Protein AF-A0A7C5FN44-F1 (afdb_monomer_lite)

Foldseek 3Di:
DAFPDKDKDQDDDDPVCVPVNVVVVVVCVVVVHDDGRIDIDTDDDDD

pLDDT: mean 80.59, std 10.38, range [64.0, 97.0]

Sequence (47 aa):
YLLKSIIVKNFEETRGKRNQKELWRYRALVGGFYIFKHEYIMLFKKK

Secondary structure (DSSP, 8-state):
-EEEEEEEEE----GGGTT-HHHHHHHHHHHT-----EEEEEEEE--

Structure (mmCIF, N/CA/C/O backbone):
data_AF-A0A7C5FN44-F1
#
_entry.id   AF-A0A7C5FN44-F1
#
loop_
_atom_site.group_PDB
_atom_site.id
_atom_site.type_symbol
_atom_site.label_atom_id
_atom_site.label_alt_id
_atom_site.label_comp_id
_atom_site.label_asym_id
_atom_site.label_entity_id
_atom_site.label_seq_id
_atom_site.pdbx_PDB_ins_code
_atom_site.Cartn_x
_atom_site.Cartn_y
_atom_site.Cartn_z
_atom_site.occupancy
_atom_site.B_iso_or_equiv
_atom_site.auth_seq_id
_atom_site.auth_comp_id
_atom_site.auth_asym_id
_atom_site.auth_atom_id
_atom_site.pdbx_PDB_model_num
ATOM 1 N N . TYR 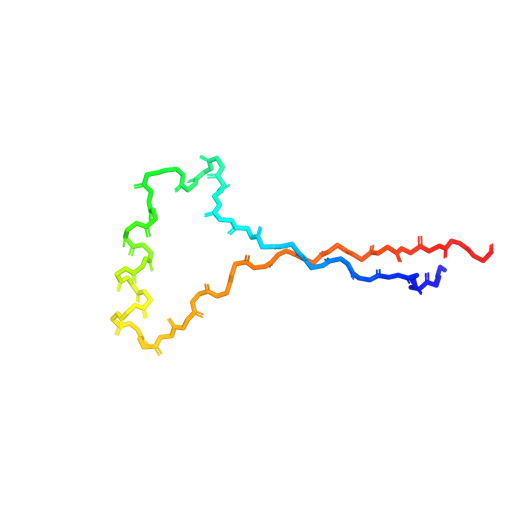A 1 1 ? -16.734 -3.092 16.624 1.00 84.69 1 TYR A N 1
ATOM 2 C CA . TYR A 1 1 ? -16.274 -1.870 15.939 1.00 84.69 1 TYR A CA 1
ATOM 3 C C . TYR A 1 1 ? -16.865 -1.844 14.533 1.00 84.69 1 TYR A C 1
ATOM 5 O O . TYR A 1 1 ? -16.973 -2.907 13.940 1.00 84.69 1 TYR A O 1
ATOM 13 N N . LEU A 1 2 ? -17.300 -0.686 14.030 1.00 94.19 2 LEU A N 1
ATOM 14 C CA . LEU A 1 2 ? -17.834 -0.484 12.674 1.00 94.19 2 LEU A CA 1
ATOM 15 C C . LEU A 1 2 ? -16.819 0.304 11.846 1.00 94.19 2 LEU A C 1
ATOM 17 O O . LEU A 1 2 ? -16.256 1.282 12.347 1.00 94.19 2 LEU A O 1
ATOM 21 N N . LEU A 1 3 ? -16.601 -0.108 10.595 1.00 95.75 3 LEU A N 1
ATOM 22 C CA . LEU A 1 3 ? -15.787 0.660 9.656 1.00 95.75 3 LEU A CA 1
ATOM 23 C C . LEU A 1 3 ? -16.441 2.032 9.460 1.00 95.75 3 LEU A C 1
ATOM 25 O O . LEU A 1 3 ? -17.618 2.126 9.115 1.00 95.75 3 LEU A O 1
ATOM 29 N N . LYS A 1 4 ? -15.686 3.091 9.738 1.00 95.69 4 LYS A N 1
ATOM 30 C CA . LYS A 1 4 ? -16.136 4.476 9.589 1.00 95.69 4 LYS A CA 1
ATOM 31 C C . LYS A 1 4 ? -15.697 5.040 8.242 1.00 95.69 4 LYS A C 1
ATOM 33 O O . LYS A 1 4 ? -16.493 5.691 7.577 1.00 95.69 4 LYS A O 1
ATOM 38 N N . SER A 1 5 ? -14.443 4.806 7.862 1.00 94.75 5 SER A N 1
ATOM 39 C CA . SER A 1 5 ? -13.873 5.273 6.598 1.00 94.75 5 SER A CA 1
ATOM 40 C C . SER A 1 5 ? -12.557 4.562 6.282 1.00 94.75 5 SER A C 1
ATOM 42 O O . SER A 1 5 ? -11.917 3.980 7.161 1.00 94.75 5 SER A O 1
ATOM 44 N N . ILE A 1 6 ? -12.155 4.633 5.013 1.00 95.44 6 ILE A N 1
ATOM 45 C CA . ILE A 1 6 ? -10.842 4.205 4.530 1.00 95.44 6 ILE A CA 1
ATOM 46 C C . ILE A 1 6 ? -10.155 5.436 3.948 1.00 95.44 6 ILE A C 1
ATOM 48 O O . ILE A 1 6 ? -10.720 6.112 3.089 1.00 95.44 6 ILE A O 1
ATOM 52 N N . ILE A 1 7 ? -8.951 5.732 4.425 1.00 93.31 7 ILE A N 1
ATOM 53 C CA . ILE A 1 7 ? -8.111 6.800 3.886 1.00 93.31 7 ILE A CA 1
ATOM 54 C C . ILE A 1 7 ? -7.076 6.155 2.969 1.00 93.31 7 ILE A C 1
ATOM 56 O O . ILE A 1 7 ? -6.348 5.258 3.395 1.00 93.31 7 ILE A O 1
ATOM 60 N N . VAL A 1 8 ? -7.015 6.628 1.723 1.00 89.88 8 VAL A N 1
ATOM 61 C CA . VAL A 1 8 ? -6.018 6.211 0.730 1.00 89.88 8 VAL A CA 1
ATOM 62 C C . VAL A 1 8 ? -4.962 7.304 0.623 1.00 89.88 8 VAL A C 1
ATOM 64 O O . VAL A 1 8 ? -5.281 8.442 0.277 1.00 89.88 8 VAL A O 1
ATOM 67 N N . LYS A 1 9 ? -3.705 6.978 0.930 1.00 85.50 9 LYS A N 1
ATOM 68 C CA . LYS A 1 9 ? -2.590 7.932 0.884 1.00 85.50 9 LYS A CA 1
ATOM 69 C C . LYS A 1 9 ? -1.604 7.557 -0.214 1.00 85.50 9 LYS A C 1
ATOM 71 O O . LYS A 1 9 ? -1.050 6.461 -0.195 1.00 85.50 9 LYS A O 1
ATOM 76 N N . ASN A 1 10 ?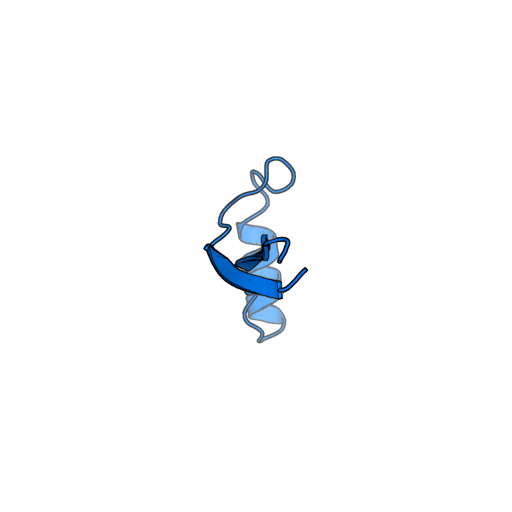 -1.332 8.491 -1.126 1.00 80.88 10 ASN A N 1
ATOM 77 C CA . ASN A 1 10 ? -0.239 8.360 -2.091 1.00 80.88 10 ASN A CA 1
ATOM 78 C C . ASN A 1 10 ? 1.093 8.478 -1.357 1.00 80.88 10 ASN A C 1
ATOM 80 O O . ASN A 1 10 ? 1.347 9.454 -0.649 1.00 80.88 10 ASN A O 1
ATOM 84 N N . PHE A 1 11 ? 1.934 7.470 -1.517 1.00 73.25 11 PHE A N 1
ATOM 85 C CA . PHE A 1 11 ? 3.192 7.358 -0.817 1.00 73.25 11 PHE A CA 1
ATOM 86 C C . PHE A 1 11 ? 4.356 7.469 -1.803 1.00 73.25 11 PHE A C 1
ATOM 88 O O . PHE A 1 11 ? 4.705 6.523 -2.507 1.00 73.25 11 PHE A O 1
ATOM 95 N N . GLU A 1 12 ? 4.980 8.641 -1.877 1.00 67.25 12 GLU A N 1
ATOM 96 C CA . GLU A 1 12 ? 6.064 8.858 -2.838 1.00 67.25 12 GLU A CA 1
ATOM 97 C C . GLU A 1 12 ? 7.425 8.351 -2.341 1.00 67.25 12 GLU A C 1
ATOM 99 O O . GLU A 1 12 ? 8.235 7.876 -3.149 1.00 67.25 12 GLU A O 1
ATOM 104 N N . GLU A 1 13 ? 7.693 8.425 -1.029 1.00 65.31 13 GLU A N 1
ATOM 105 C CA . GLU A 1 13 ? 9.056 8.305 -0.503 1.00 65.31 13 GLU A CA 1
ATOM 106 C C . GLU A 1 13 ? 9.124 7.830 0.962 1.00 65.31 13 GLU A C 1
ATOM 108 O O . GLU A 1 13 ? 8.660 8.508 1.875 1.00 65.31 13 GLU A O 1
ATOM 113 N N . THR A 1 14 ? 9.729 6.658 1.210 1.00 67.94 14 THR A N 1
ATOM 114 C CA . THR A 1 14 ? 10.025 6.161 2.569 1.00 67.94 14 THR A CA 1
ATOM 115 C C . THR A 1 14 ? 11.453 6.545 2.915 1.00 67.94 14 THR A C 1
ATOM 117 O O . THR A 1 14 ? 12.328 6.532 2.049 1.00 67.94 14 THR A O 1
ATOM 120 N N . ARG A 1 15 ? 11.735 6.786 4.204 1.00 67.94 15 ARG A N 1
ATOM 121 C CA . ARG A 1 15 ? 13.115 6.961 4.697 1.00 67.94 15 ARG A CA 1
ATOM 122 C C . ARG A 1 15 ? 14.059 5.847 4.217 1.00 67.94 15 ARG A C 1
ATOM 124 O O . ARG A 1 15 ? 15.183 6.152 3.848 1.00 67.94 15 ARG A O 1
ATOM 131 N N . GLY A 1 16 ? 13.585 4.599 4.140 1.00 65.69 16 GLY A N 1
ATOM 132 C CA . GLY A 1 16 ? 14.367 3.451 3.655 1.00 65.69 16 GLY A CA 1
ATOM 133 C C . GLY A 1 16 ? 14.520 3.329 2.130 1.00 65.69 16 GLY A C 1
ATOM 134 O O . GLY A 1 16 ? 15.321 2.521 1.678 1.00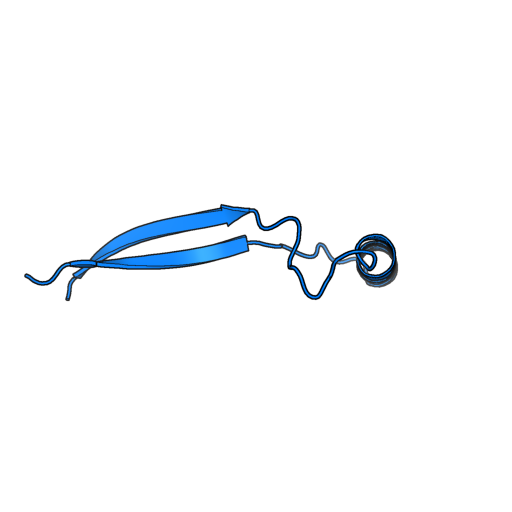 65.69 16 GLY A O 1
ATOM 135 N N . LYS A 1 17 ? 13.778 4.105 1.326 1.00 64.00 17 LYS A N 1
ATOM 136 C CA . LYS A 1 17 ? 13.881 4.114 -0.150 1.00 64.00 17 LYS A CA 1
ATOM 137 C C . LYS A 1 17 ? 14.406 5.439 -0.713 1.00 64.00 17 LYS A C 1
ATOM 139 O O . LYS A 1 17 ? 14.353 5.642 -1.929 1.00 64.00 17 LYS A O 1
ATOM 144 N N . ARG A 1 18 ? 14.923 6.334 0.140 1.00 65.81 18 ARG A N 1
ATOM 145 C CA . ARG A 1 18 ? 15.641 7.536 -0.314 1.00 65.81 18 ARG A CA 1
ATOM 146 C C . ARG A 1 18 ? 16.773 7.108 -1.254 1.00 65.81 18 ARG A C 1
ATOM 148 O O . ARG A 1 18 ? 17.463 6.132 -0.980 1.00 65.81 18 ARG A O 1
ATOM 155 N N . ASN A 1 19 ? 16.898 7.791 -2.389 1.00 69.44 19 ASN A N 1
ATOM 156 C CA . ASN A 1 19 ? 17.868 7.522 -3.463 1.00 69.44 19 ASN A CA 1
ATOM 157 C C . ASN A 1 19 ? 17.703 6.207 -4.256 1.00 69.44 19 ASN A C 1
ATOM 159 O O . ASN A 1 19 ? 18.503 5.950 -5.146 1.00 69.44 19 ASN A O 1
ATOM 163 N N . GLN A 1 20 ? 16.661 5.394 -4.024 1.00 69.38 20 GLN A N 1
ATOM 164 C CA . GLN A 1 20 ? 16.397 4.183 -4.830 1.00 69.38 20 GLN A CA 1
ATOM 165 C C . GLN A 1 20 ? 15.196 4.317 -5.784 1.00 69.38 20 GLN A C 1
ATOM 167 O O . GLN A 1 20 ? 14.788 3.339 -6.409 1.00 69.38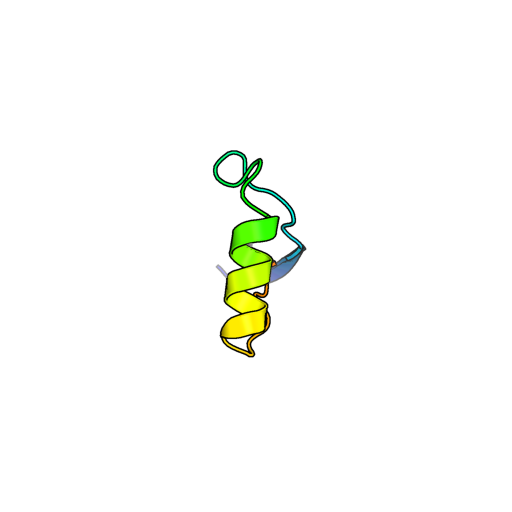 20 GLN A O 1
ATOM 172 N N . LYS A 1 21 ? 14.605 5.510 -5.934 1.00 71.12 21 LYS A N 1
ATOM 173 C CA . LYS A 1 21 ? 13.418 5.710 -6.791 1.00 71.12 21 LYS A CA 1
ATOM 174 C C . LYS A 1 21 ? 13.643 5.260 -8.239 1.00 71.12 21 LYS A C 1
ATOM 176 O O . LYS A 1 21 ? 12.758 4.623 -8.811 1.00 71.12 21 LYS A O 1
ATOM 181 N N . GLU A 1 22 ? 14.809 5.557 -8.805 1.00 74.62 22 GLU A N 1
ATOM 182 C CA . GLU A 1 22 ? 15.118 5.264 -10.209 1.00 74.62 22 GLU A CA 1
ATOM 183 C C . GLU A 1 22 ? 15.271 3.766 -10.481 1.00 74.62 22 GLU A C 1
ATOM 185 O O . GLU A 1 22 ? 14.703 3.259 -11.446 1.00 74.62 22 GLU A O 1
ATOM 190 N N . LEU A 1 23 ? 15.920 3.023 -9.580 1.00 75.56 23 LEU A N 1
ATOM 191 C CA . LEU A 1 23 ? 16.095 1.574 -9.717 1.00 75.56 23 LEU A CA 1
ATOM 192 C C . LEU A 1 23 ? 14.747 0.834 -9.724 1.00 75.56 23 LEU A C 1
ATOM 194 O O . LEU A 1 23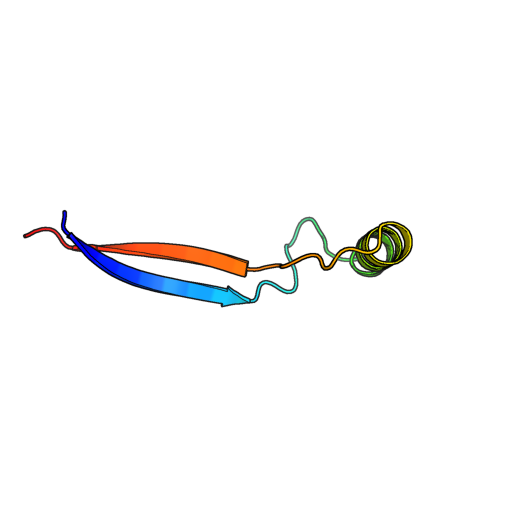 ? 14.524 -0.087 -10.507 1.00 75.56 23 LEU A O 1
ATOM 198 N N . TRP A 1 24 ? 13.821 1.253 -8.860 1.00 73.00 24 TRP A N 1
ATOM 199 C CA . TRP A 1 24 ? 12.484 0.661 -8.788 1.00 73.00 24 TRP A CA 1
ATOM 200 C C . TRP A 1 24 ? 11.614 1.056 -9.984 1.00 73.00 24 TRP A C 1
ATOM 202 O O . TRP A 1 24 ? 10.830 0.233 -10.451 1.00 73.00 24 TRP A O 1
ATOM 212 N N . ARG A 1 25 ? 11.778 2.275 -10.516 1.00 75.88 25 ARG A N 1
ATOM 213 C CA . ARG A 1 25 ? 11.135 2.695 -11.768 1.00 75.88 25 ARG A CA 1
ATOM 214 C C . ARG A 1 25 ? 11.638 1.871 -12.953 1.00 75.88 25 ARG A C 1
ATOM 216 O O . ARG A 1 25 ? 10.822 1.395 -13.732 1.00 75.88 25 ARG A O 1
ATOM 223 N N . TYR A 1 26 ? 12.947 1.652 -13.052 1.00 81.06 26 TYR A N 1
ATOM 224 C CA . TYR A 1 26 ? 13.543 0.806 -14.087 1.00 81.06 26 TYR A CA 1
ATOM 225 C C . TYR A 1 26 ? 13.018 -0.635 -14.012 1.00 81.06 26 TYR A C 1
ATOM 227 O O . TYR A 1 26 ? 12.552 -1.171 -15.014 1.00 81.06 26 TYR A O 1
ATOM 235 N N . ARG A 1 27 ? 12.984 -1.236 -12.814 1.00 78.69 27 ARG A N 1
ATOM 236 C CA . ARG A 1 27 ? 12.430 -2.588 -12.610 1.00 78.69 27 ARG A CA 1
ATOM 237 C C . ARG A 1 27 ? 10.949 -2.694 -12.985 1.00 78.69 27 ARG A C 1
ATOM 239 O O . ARG A 1 27 ? 10.552 -3.693 -13.571 1.00 78.69 27 ARG A O 1
ATOM 246 N N . ALA A 1 28 ? 10.151 -1.675 -12.671 1.00 80.88 28 ALA A N 1
ATOM 247 C CA . ALA A 1 28 ? 8.737 -1.620 -13.043 1.00 80.88 28 ALA A CA 1
ATOM 248 C C . ALA A 1 28 ? 8.542 -1.562 -14.567 1.00 80.88 28 ALA A C 1
ATOM 250 O O . ALA A 1 28 ? 7.716 -2.287 -15.115 1.00 80.88 28 ALA A O 1
ATOM 251 N N . LEU A 1 29 ? 9.341 -0.733 -15.249 1.00 77.19 29 LEU A N 1
ATOM 252 C CA . LEU A 1 29 ? 9.296 -0.577 -16.704 1.00 77.19 29 LEU A CA 1
ATOM 253 C C . LEU A 1 29 ? 9.724 -1.854 -17.432 1.00 77.19 29 LEU A C 1
ATOM 255 O O . LEU A 1 29 ? 9.025 -2.288 -18.340 1.00 77.19 29 LEU A O 1
ATOM 259 N N . VAL A 1 30 ? 10.825 -2.484 -17.007 1.00 84.31 30 VAL A N 1
ATOM 260 C CA . VAL A 1 30 ? 11.289 -3.761 -17.582 1.00 84.31 30 VAL A CA 1
ATOM 261 C C . VAL A 1 30 ? 10.278 -4.884 -17.336 1.00 84.31 30 VAL A C 1
ATOM 263 O O . VAL A 1 30 ? 10.073 -5.727 -18.201 1.00 84.31 30 VAL A O 1
ATOM 266 N N . GLY A 1 31 ? 9.621 -4.890 -16.175 1.00 79.50 31 GLY A N 1
ATOM 267 C CA . GLY A 1 31 ? 8.599 -5.880 -15.840 1.00 79.50 31 GLY A CA 1
ATOM 268 C C . GLY A 1 31 ? 7.221 -5.632 -16.465 1.00 79.50 31 GLY A C 1
ATOM 269 O O . GLY A 1 31 ? 6.355 -6.492 -16.339 1.00 79.50 31 GLY A O 1
ATOM 270 N N . GLY A 1 32 ? 6.989 -4.483 -17.110 1.00 84.75 32 GLY A N 1
ATOM 271 C CA . GLY A 1 32 ? 5.703 -4.145 -17.732 1.00 84.75 32 GLY A CA 1
ATOM 272 C C . GLY A 1 32 ? 4.555 -3.887 -16.746 1.00 84.75 32 GLY A C 1
ATOM 273 O O . GLY A 1 32 ? 3.392 -3.979 -17.133 1.00 84.75 32 GLY A O 1
ATOM 274 N N . PHE A 1 33 ? 4.845 -3.571 -15.479 1.00 76.81 33 PHE A N 1
ATOM 275 C CA . PHE A 1 33 ? 3.824 -3.353 -14.448 1.00 76.81 33 PHE A CA 1
ATOM 276 C C . PHE A 1 33 ? 3.963 -1.997 -13.755 1.00 76.81 33 PHE A C 1
ATOM 278 O O . PHE A 1 33 ? 5.053 -1.450 -13.589 1.00 76.81 33 PHE A O 1
ATOM 285 N N . TYR A 1 34 ? 2.837 -1.455 -13.295 1.00 71.38 34 TYR A N 1
ATOM 286 C CA . TYR A 1 34 ? 2.812 -0.215 -12.528 1.00 71.38 34 TYR A CA 1
ATOM 287 C C . TYR A 1 34 ? 2.931 -0.507 -11.028 1.00 71.38 34 TYR A C 1
ATOM 289 O O . TYR A 1 34 ? 2.128 -1.244 -10.457 1.00 71.38 34 TYR A O 1
ATOM 297 N N . ILE A 1 35 ? 3.930 0.085 -10.366 1.00 70.31 35 ILE A N 1
ATOM 298 C CA . ILE A 1 35 ? 4.076 -0.017 -8.909 1.00 70.31 35 ILE A CA 1
ATOM 299 C C . ILE A 1 35 ? 3.163 1.024 -8.264 1.00 70.31 35 ILE A C 1
ATOM 301 O O . ILE A 1 35 ? 3.534 2.191 -8.121 1.00 70.31 35 ILE A O 1
ATOM 305 N N . PHE A 1 36 ? 1.980 0.585 -7.843 1.00 69.50 36 PHE A N 1
ATOM 306 C CA . PHE A 1 36 ? 1.099 1.384 -6.999 1.00 69.50 36 PHE A CA 1
ATOM 307 C C . PHE A 1 36 ? 1.738 1.576 -5.622 1.00 69.50 36 PHE A C 1
ATOM 309 O O . PHE A 1 36 ? 2.122 0.614 -4.956 1.00 69.50 36 PHE A O 1
ATOM 316 N N . LYS A 1 37 ? 1.862 2.829 -5.186 1.00 75.19 37 LYS A N 1
ATOM 317 C CA . LYS A 1 37 ? 2.422 3.186 -3.878 1.00 75.19 37 LYS A CA 1
ATOM 318 C C . LYS A 1 37 ? 1.340 3.847 -3.029 1.00 75.19 37 LYS A C 1
ATOM 320 O O . LYS A 1 37 ? 1.416 5.040 -2.757 1.00 75.19 37 LYS A O 1
ATOM 325 N N . HIS A 1 38 ? 0.306 3.095 -2.667 1.00 83.75 38 HIS A N 1
ATOM 326 C CA . HIS A 1 38 ? -0.767 3.597 -1.809 1.00 83.75 38 HIS A CA 1
ATOM 327 C C . HIS A 1 38 ? -0.759 2.876 -0.467 1.00 83.75 38 HIS A C 1
ATOM 329 O O . HIS A 1 38 ? -0.623 1.655 -0.416 1.00 83.75 38 HIS A O 1
ATOM 335 N N . GLU A 1 39 ? -0.917 3.638 0.609 1.00 83.38 39 GLU A N 1
ATOM 336 C CA . GLU A 1 39 ? -1.153 3.110 1.949 1.00 83.38 39 GLU A CA 1
ATOM 337 C C . GLU A 1 39 ? -2.640 3.246 2.290 1.00 83.38 39 GLU A C 1
ATOM 339 O O . GLU A 1 39 ? -3.259 4.273 1.991 1.00 83.38 39 GLU A O 1
ATOM 344 N N . TYR A 1 40 ? -3.204 2.209 2.913 1.00 91.62 40 TYR A N 1
ATOM 345 C CA . TYR A 1 40 ? -4.595 2.178 3.353 1.00 91.62 40 TYR A CA 1
ATOM 346 C C . TYR A 1 40 ? -4.660 2.271 4.872 1.00 91.62 40 TYR A C 1
ATOM 348 O O . TYR A 1 40 ? -4.149 1.404 5.579 1.00 91.62 40 TYR A O 1
ATOM 356 N N . ILE A 1 41 ? -5.343 3.298 5.371 1.00 92.12 41 ILE A N 1
ATOM 357 C CA . ILE A 1 41 ? -5.613 3.469 6.798 1.00 92.12 41 ILE A CA 1
ATOM 358 C C . ILE A 1 41 ? -7.108 3.245 7.010 1.00 92.12 41 ILE A C 1
ATOM 360 O O . ILE A 1 41 ? -7.939 4.022 6.535 1.00 92.12 41 ILE A O 1
ATOM 364 N N . MET A 1 42 ? -7.456 2.170 7.718 1.00 95.75 42 MET A N 1
ATOM 365 C CA . MET A 1 42 ? -8.843 1.830 8.033 1.00 95.75 42 MET A CA 1
ATOM 366 C C . MET A 1 42 ? -9.222 2.394 9.403 1.00 95.75 42 MET A C 1
ATOM 368 O O . MET A 1 42 ? -8.636 2.029 10.422 1.00 95.75 42 MET A O 1
ATOM 372 N N . LEU A 1 43 ? -10.212 3.285 9.433 1.00 95.06 43 LEU A N 1
ATOM 373 C CA . LEU A 1 43 ? -10.712 3.887 10.665 1.00 95.06 43 LEU A CA 1
ATOM 374 C C . LEU A 1 43 ? -11.948 3.137 11.148 1.00 95.06 43 LEU A C 1
ATOM 376 O O . LEU A 1 43 ? -12.974 3.090 10.466 1.00 95.06 43 LEU A O 1
ATOM 380 N N . PHE A 1 44 ? -11.874 2.612 12.367 1.00 97.00 44 PHE A N 1
ATOM 381 C CA . PHE A 1 44 ? -12.974 1.906 13.009 1.00 97.00 44 PHE A CA 1
ATOM 382 C C . PHE A 1 44 ? -13.497 2.703 14.202 1.00 97.00 44 PHE A C 1
ATOM 384 O O . PHE A 1 44 ? -12.724 3.168 15.036 1.00 97.00 44 PHE A O 1
ATOM 391 N N . LYS A 1 45 ? -14.821 2.841 14.310 1.00 95.62 45 LYS A N 1
ATOM 392 C CA . LYS A 1 45 ? -15.473 3.412 15.496 1.00 95.62 45 LYS A CA 1
ATOM 393 C C . LYS A 1 45 ? -16.060 2.303 16.362 1.00 95.62 45 LYS A C 1
ATOM 395 O O . LYS A 1 45 ? -16.573 1.304 15.847 1.00 95.62 45 LYS A O 1
ATOM 400 N N . LYS A 1 46 ? -15.983 2.447 17.685 1.00 90.62 46 LYS A N 1
ATOM 401 C CA . LYS A 1 46 ? -16.798 1.618 18.584 1.00 90.62 46 LYS A CA 1
ATOM 402 C C . LYS A 1 46 ? -18.272 2.002 18.368 1.00 90.62 46 LYS A C 1
ATOM 404 O O . LYS A 1 46 ? -18.534 3.097 17.867 1.00 90.62 46 LYS A O 1
ATOM 409 N N . LYS A 1 47 ? -19.198 1.069 18.611 1.00 77.00 47 LYS A N 1
ATOM 410 C CA . LYS A 1 47 ? -20.620 1.438 18.649 1.00 77.00 47 LYS A CA 1
ATOM 411 C C . LYS A 1 47 ? -20.839 2.408 19.799 1.00 77.00 47 LYS A C 1
ATOM 413 O O . LYS A 1 47 ? -20.164 2.1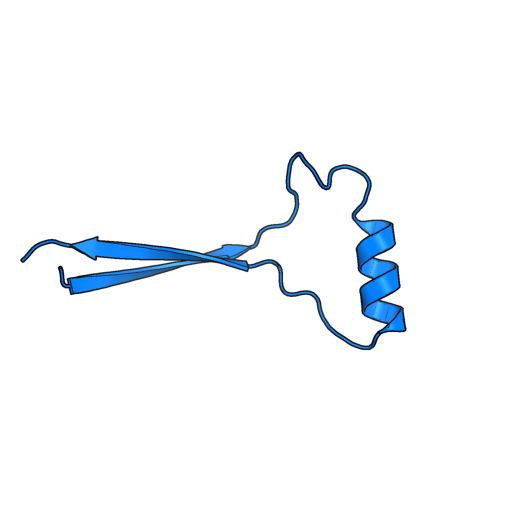95 20.832 1.00 77.00 47 LYS A O 1
#

Radius of gyration: 15.63 Å; chains: 1; bounding box: 38×15×36 Å